Protein AF-A0A0E4GUT6-F1 (afdb_monomer_lite)

Secondary structure (DSSP, 8-state):
----S-HHHHHHHHHTTT-------PPPP-SSS-TTTT-PPEEEEEE-TTS-EEEEEEESSTT----HHHHHHHHHHHHHH--

Sequence (83 aa):
MTHTGTIAELVPALDERGVALIAVSPRRPDGSMSSVEVMPMSTVVVLDNAGVIRWIDVHPNYATRSEVPDILAAVDAMQRTDV

Foldseek 3Di:
DDQDDDPVVLCVLCVVVVHDDDDDDDDDPPPPDDPVVDDDWAKDFDADPVRDTQDIDTHPPNVDYDHSVVNSVSSVVRVVVVD

pLDDT: mean 82.8, std 14.71, range [49.06, 98.0]

Organism: Mycobacterium lentiflavum (NCBI:txid141349)

InterPro domains:
  IPR036249 Thioredoxin-like superfamily [SSF52833] (2-82)

Radius of gyration: 14.92 Å; chains: 1; bounding box: 32×34×36 Å

Structure (mmCIF, N/CA/C/O backbone):
data_AF-A0A0E4GUT6-F1
#
_entry.id   AF-A0A0E4GUT6-F1
#
loop_
_atom_site.group_PDB
_atom_site.id
_atom_site.type_symbol
_atom_site.label_atom_id
_atom_site.label_alt_id
_atom_site.label_comp_id
_atom_site.label_asym_id
_atom_site.label_entity_id
_atom_site.label_seq_id
_atom_site.pdbx_PDB_ins_code
_atom_site.Cartn_x
_atom_site.Cartn_y
_atom_site.Cartn_z
_atom_site.occupancy
_atom_site.B_iso_or_equiv
_atom_site.auth_seq_id
_atom_site.auth_comp_id
_atom_site.auth_asym_id
_atom_site.auth_atom_id
_atom_site.pdbx_PDB_model_num
ATOM 1 N N . MET A 1 1 ? 15.242 12.158 -8.569 1.00 49.06 1 MET A N 1
ATOM 2 C CA . MET A 1 1 ? 14.005 12.098 -7.771 1.00 49.06 1 MET A CA 1
ATOM 3 C C . MET A 1 1 ? 14.394 11.450 -6.458 1.00 49.06 1 MET A C 1
ATOM 5 O O . MET A 1 1 ? 14.974 10.374 -6.498 1.00 49.06 1 MET A O 1
ATOM 9 N N . THR A 1 2 ? 14.259 12.165 -5.346 1.00 49.91 2 THR A N 1
ATOM 10 C CA . THR A 1 2 ? 14.643 11.662 -4.021 1.00 49.91 2 THR A CA 1
ATOM 11 C C . THR A 1 2 ? 13.418 10.981 -3.428 1.00 49.91 2 THR A C 1
ATOM 13 O O . THR A 1 2 ? 12.493 11.684 -3.033 1.00 49.91 2 THR A O 1
ATOM 16 N N . HIS A 1 3 ? 13.392 9.647 -3.413 1.00 55.34 3 HIS A N 1
ATOM 17 C CA . HIS A 1 3 ? 12.383 8.884 -2.671 1.00 55.34 3 HIS A CA 1
ATOM 18 C C . HIS A 1 3 ? 12.458 9.278 -1.198 1.00 55.34 3 HIS A C 1
ATOM 20 O O . HIS A 1 3 ? 13.523 9.179 -0.581 1.00 55.34 3 HIS A O 1
ATOM 26 N N . THR A 1 4 ? 11.354 9.781 -0.656 1.00 55.88 4 THR A N 1
ATOM 27 C CA . THR A 1 4 ? 11.276 10.209 0.740 1.00 55.88 4 THR A CA 1
ATOM 28 C C . THR A 1 4 ? 10.691 9.060 1.547 1.00 55.88 4 THR A C 1
ATOM 30 O O . THR A 1 4 ? 9.489 8.809 1.529 1.00 55.88 4 THR A O 1
ATOM 33 N N . GLY A 1 5 ? 11.578 8.351 2.241 1.00 60.69 5 GLY A N 1
ATOM 34 C CA . GLY A 1 5 ? 11.238 7.251 3.133 1.00 60.69 5 GLY A CA 1
ATOM 35 C C . GLY A 1 5 ? 11.465 5.866 2.533 1.00 60.69 5 GLY A C 1
ATOM 36 O O . GLY A 1 5 ? 11.404 5.637 1.323 1.00 60.69 5 GLY A O 1
ATOM 37 N N . THR A 1 6 ? 11.798 4.922 3.404 1.00 73.56 6 THR A N 1
ATOM 38 C CA . THR A 1 6 ? 12.043 3.521 3.050 1.00 73.56 6 THR A CA 1
ATOM 39 C C . THR A 1 6 ? 10.845 2.646 3.415 1.00 73.56 6 THR A C 1
ATOM 41 O O . THR A 1 6 ? 10.077 2.968 4.314 1.00 73.56 6 THR A O 1
ATOM 44 N N . ILE A 1 7 ? 10.711 1.469 2.788 1.00 69.31 7 ILE A N 1
ATOM 45 C CA . ILE A 1 7 ? 9.699 0.471 3.201 1.00 69.31 7 ILE A CA 1
ATOM 46 C C . ILE A 1 7 ? 9.828 0.121 4.696 1.00 69.31 7 ILE A C 1
ATOM 48 O O . ILE A 1 7 ? 8.836 -0.221 5.331 1.00 69.31 7 ILE A O 1
ATOM 52 N N . ALA A 1 8 ? 11.025 0.238 5.282 1.00 73.62 8 ALA A N 1
ATOM 53 C CA . ALA A 1 8 ? 11.230 -0.003 6.707 1.00 73.62 8 ALA A CA 1
ATOM 54 C C . ALA A 1 8 ? 10.435 0.967 7.603 1.00 73.62 8 ALA A C 1
ATOM 56 O O . ALA A 1 8 ? 10.062 0.593 8.710 1.00 73.62 8 ALA A O 1
ATOM 57 N N . GLU A 1 9 ? 10.127 2.172 7.123 1.00 83.50 9 GLU A N 1
ATOM 58 C CA . GLU A 1 9 ? 9.326 3.164 7.852 1.00 83.50 9 GLU A CA 1
ATOM 59 C C . GLU A 1 9 ? 7.820 2.882 7.772 1.00 83.50 9 GLU A C 1
ATOM 61 O O . GLU A 1 9 ? 7.073 3.301 8.653 1.00 83.50 9 GLU A O 1
ATOM 66 N N . LEU A 1 10 ? 7.363 2.131 6.761 1.00 88.56 10 LEU A N 1
ATOM 67 C CA . LEU A 1 10 ? 5.947 1.769 6.628 1.00 88.56 10 LEU A CA 1
ATOM 68 C C . LEU A 1 10 ? 5.489 0.822 7.732 1.00 88.56 10 LEU A C 1
ATOM 70 O O . LEU A 1 10 ? 4.357 0.929 8.184 1.00 88.56 10 LEU A O 1
ATOM 74 N N . VAL A 1 11 ? 6.347 -0.105 8.161 1.00 90.81 11 VAL A N 1
ATOM 75 C CA . VAL A 1 11 ? 5.974 -1.134 9.142 1.00 90.81 11 VAL A CA 1
ATOM 76 C C . VAL A 1 11 ? 5.426 -0.527 10.440 1.00 90.81 11 VAL A C 1
ATOM 78 O O . VAL A 1 11 ? 4.282 -0.833 10.768 1.00 90.81 11 VAL A O 1
ATOM 81 N N . PRO A 1 12 ? 6.156 0.347 11.162 1.00 93.06 12 PRO A N 1
ATOM 82 C CA . PRO A 1 12 ? 5.623 0.942 12.387 1.00 93.06 12 PRO A CA 1
ATOM 83 C C . PRO A 1 12 ? 4.403 1.837 12.124 1.00 93.06 12 PRO A C 1
ATOM 85 O O . PRO A 1 12 ? 3.437 1.788 12.878 1.00 93.06 12 PRO A O 1
ATOM 88 N N . ALA A 1 13 ? 4.394 2.604 11.029 1.00 93.81 13 ALA A N 1
ATOM 89 C CA . ALA A 1 13 ? 3.290 3.512 10.718 1.00 93.81 13 ALA A CA 1
ATOM 90 C C . ALA A 1 13 ? 1.971 2.782 10.398 1.00 93.81 13 ALA A C 1
ATOM 92 O O . ALA A 1 13 ? 0.888 3.293 10.694 1.00 93.81 13 ALA A O 1
ATOM 93 N N . LEU A 1 14 ? 2.045 1.604 9.775 1.00 94.44 14 LEU A N 1
ATOM 94 C CA . LEU A 1 14 ? 0.879 0.764 9.496 1.00 94.44 14 LEU A CA 1
ATOM 95 C C . LEU A 1 14 ? 0.414 0.003 10.745 1.00 94.44 14 LEU A C 1
ATOM 97 O O . LEU A 1 14 ? -0.793 -0.135 10.946 1.00 94.44 14 LEU A O 1
ATOM 101 N N . ASP A 1 15 ? 1.340 -0.416 11.612 1.00 94.88 15 ASP A N 1
ATOM 102 C CA . ASP A 1 15 ? 1.023 -1.079 12.885 1.00 94.88 15 ASP A CA 1
ATOM 103 C C . ASP A 1 15 ? 0.216 -0.162 13.819 1.00 94.88 15 ASP A C 1
ATOM 105 O O . ASP A 1 15 ? -0.828 -0.556 14.334 1.00 94.88 15 ASP A O 1
ATOM 109 N N . GLU A 1 16 ? 0.602 1.116 13.920 1.00 95.62 16 GLU A N 1
ATOM 110 C CA . GLU A 1 16 ? -0.154 2.146 14.655 1.00 95.62 16 GLU A CA 1
ATOM 111 C C . GLU A 1 16 ? -1.603 2.311 14.159 1.00 95.62 16 GLU A C 1
ATOM 113 O O . GLU A 1 16 ? -2.480 2.736 14.912 1.00 95.62 16 GLU A O 1
ATOM 118 N N . ARG A 1 17 ? -1.867 1.964 12.894 1.00 94.69 17 ARG A N 1
ATOM 119 C CA . ARG A 1 17 ? -3.188 2.034 12.250 1.00 94.69 17 ARG A CA 1
ATOM 120 C C . ARG A 1 17 ? -3.949 0.710 12.296 1.00 94.69 17 ARG A C 1
ATOM 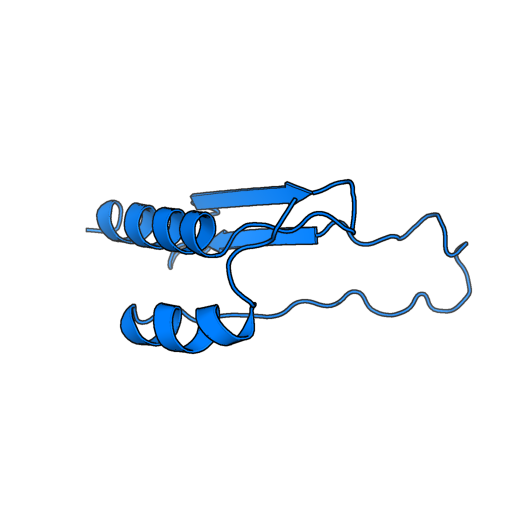122 O O . ARG A 1 17 ? -5.070 0.652 11.791 1.00 94.69 17 ARG A O 1
ATOM 129 N N . GLY A 1 18 ? -3.357 -0.350 12.848 1.00 95.75 18 GLY A N 1
ATOM 130 C CA . GLY A 1 18 ? -3.925 -1.698 12.831 1.00 95.75 18 GLY A CA 1
ATOM 131 C C . GLY A 1 18 ? -4.000 -2.316 11.430 1.00 95.75 18 GLY A C 1
ATOM 132 O O . GLY A 1 18 ? -4.881 -3.134 11.171 1.00 95.75 18 GLY A O 1
ATOM 133 N N . VAL A 1 19 ? -3.112 -1.916 10.512 1.00 95.69 19 VAL A N 1
ATOM 134 C CA . VAL A 1 19 ? -3.074 -2.393 9.120 1.00 95.69 19 VAL A CA 1
ATOM 135 C C . VAL A 1 19 ? -1.857 -3.289 8.9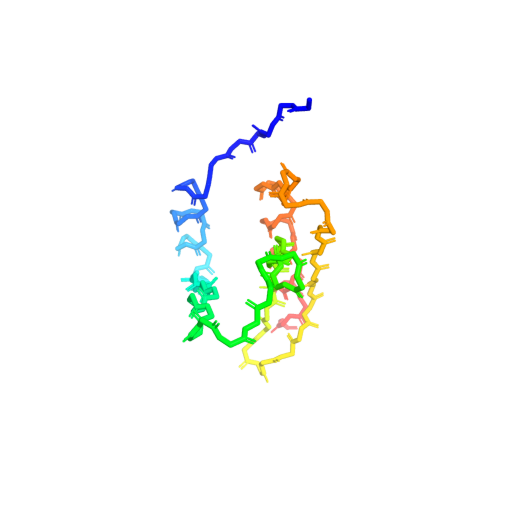04 1.00 95.69 19 VAL A C 1
ATOM 137 O O . VAL A 1 19 ? -0.731 -2.930 9.235 1.00 95.69 19 VAL A O 1
ATOM 140 N N . ALA A 1 20 ? -2.068 -4.461 8.306 1.00 93.44 20 ALA A N 1
ATOM 141 C CA . ALA A 1 20 ? -0.987 -5.394 8.001 1.00 93.44 20 ALA A CA 1
ATOM 142 C C . ALA A 1 20 ? -0.287 -5.052 6.674 1.00 93.44 20 ALA A C 1
ATOM 144 O O . ALA A 1 20 ? -0.942 -4.780 5.668 1.00 93.44 20 ALA A O 1
ATOM 145 N N . LEU A 1 21 ? 1.046 -5.153 6.647 1.00 93.19 21 LEU A N 1
ATOM 146 C CA . LEU A 1 21 ? 1.845 -5.076 5.421 1.00 93.19 21 LEU A CA 1
ATOM 147 C C . LEU A 1 21 ? 2.204 -6.480 4.923 1.00 93.19 21 LEU A C 1
ATOM 149 O O . LEU A 1 21 ? 2.816 -7.266 5.646 1.00 93.19 21 LEU A O 1
ATOM 153 N N . ILE A 1 22 ? 1.890 -6.770 3.659 1.00 92.00 22 ILE A N 1
ATOM 154 C CA . ILE A 1 22 ? 2.250 -8.028 2.995 1.00 92.00 22 ILE A CA 1
ATOM 155 C C . ILE A 1 22 ? 3.193 -7.724 1.831 1.00 92.00 22 ILE A C 1
ATOM 157 O O . ILE A 1 22 ? 2.825 -7.036 0.881 1.00 92.00 22 ILE A O 1
ATOM 161 N N . ALA A 1 23 ? 4.410 -8.266 1.885 1.00 88.75 23 ALA A N 1
ATOM 162 C CA . ALA A 1 23 ? 5.369 -8.166 0.789 1.00 88.75 23 ALA A CA 1
ATOM 163 C C . ALA A 1 23 ? 5.196 -9.340 -0.188 1.00 88.75 23 ALA A C 1
ATOM 165 O O . ALA A 1 23 ? 5.347 -10.501 0.194 1.00 88.75 23 ALA A O 1
ATOM 166 N N . VAL A 1 24 ? 4.925 -9.035 -1.460 1.00 86.56 24 VAL A N 1
ATOM 167 C CA . VAL A 1 24 ? 4.820 -10.025 -2.542 1.00 86.56 24 VAL A CA 1
ATOM 168 C C . VAL A 1 24 ? 6.032 -9.893 -3.456 1.00 86.56 24 VAL A C 1
ATOM 170 O O . VAL A 1 24 ? 6.298 -8.819 -3.991 1.00 86.56 24 VAL A O 1
ATOM 173 N N . SER A 1 25 ? 6.775 -10.984 -3.645 1.00 77.50 25 SER A N 1
ATOM 174 C CA . SER A 1 25 ? 7.898 -11.039 -4.582 1.00 77.50 25 SER A CA 1
ATOM 175 C C . SER A 1 25 ? 7.599 -12.006 -5.728 1.00 77.50 25 SER A C 1
ATOM 177 O O . SER A 1 25 ? 7.048 -13.089 -5.499 1.00 77.50 25 SER A O 1
ATOM 179 N N . PRO A 1 26 ? 7.946 -11.650 -6.978 1.00 71.62 26 PRO A N 1
ATOM 180 C CA . PRO A 1 26 ? 7.856 -12.594 -8.077 1.00 71.62 26 PRO A CA 1
ATOM 181 C C . PRO A 1 26 ? 8.814 -13.756 -7.825 1.00 71.62 26 PRO A C 1
ATOM 183 O O . PRO A 1 26 ? 9.962 -13.584 -7.405 1.00 71.62 26 PRO A O 1
ATOM 186 N N . ARG A 1 27 ? 8.346 -14.965 -8.128 1.00 69.06 27 ARG A N 1
ATOM 187 C CA . ARG A 1 27 ? 9.215 -16.135 -8.178 1.00 69.06 27 ARG A CA 1
ATOM 188 C C . ARG A 1 27 ? 10.136 -15.990 -9.390 1.00 69.06 27 ARG A C 1
ATOM 190 O O . ARG A 1 27 ? 9.677 -15.622 -10.468 1.00 69.06 27 ARG A O 1
ATOM 197 N N . ARG A 1 28 ? 11.428 -16.292 -9.220 1.00 66.69 28 ARG A N 1
ATOM 198 C CA . ARG A 1 28 ? 12.371 -16.380 -10.346 1.00 66.69 28 ARG A CA 1
ATOM 199 C C . ARG A 1 28 ? 11.762 -17.303 -11.423 1.00 66.69 28 ARG A C 1
ATOM 201 O O . ARG A 1 28 ? 11.310 -18.387 -11.044 1.00 66.69 28 ARG A O 1
ATOM 208 N N . PRO A 1 29 ? 11.753 -16.909 -12.711 1.00 64.81 29 PRO A N 1
ATOM 209 C CA . PRO A 1 29 ? 11.317 -17.792 -13.787 1.00 64.81 29 PRO A CA 1
ATOM 210 C C . PRO A 1 29 ? 12.085 -19.116 -13.729 1.00 64.81 29 PRO A C 1
ATOM 212 O O . PRO A 1 29 ? 13.273 -19.129 -13.402 1.00 64.81 29 PRO A O 1
ATOM 215 N N . ASP A 1 30 ? 11.432 -20.223 -14.064 1.00 71.19 30 ASP A N 1
ATOM 216 C CA . ASP A 1 30 ? 12.007 -21.579 -14.064 1.00 71.19 30 ASP A CA 1
ATOM 217 C C . ASP A 1 30 ? 13.062 -21.821 -15.167 1.00 71.19 30 ASP A C 1
ATOM 219 O O . ASP A 1 30 ? 13.496 -22.948 -15.391 1.00 71.19 30 ASP A O 1
ATOM 223 N N . GLY A 1 31 ? 13.502 -20.755 -15.839 1.00 63.09 31 GLY A N 1
ATOM 224 C CA . GLY A 1 31 ? 14.484 -20.776 -16.919 1.00 63.09 31 GLY A CA 1
ATOM 225 C C . GLY A 1 31 ? 13.882 -20.911 -18.319 1.00 63.09 31 GLY A C 1
ATOM 226 O O . GLY A 1 31 ? 14.632 -20.802 -19.284 1.00 63.09 31 GLY A O 1
ATOM 227 N N . SER A 1 32 ? 12.563 -21.103 -18.453 1.00 64.50 32 SER A N 1
ATOM 228 C CA . SER A 1 32 ? 11.895 -21.254 -19.758 1.00 64.50 32 SER A CA 1
ATOM 229 C C . SER A 1 32 ? 11.543 -19.933 -20.463 1.00 64.50 32 SER A C 1
ATOM 231 O O . SER A 1 32 ? 11.265 -19.939 -21.661 1.00 64.50 32 SER A O 1
ATOM 233 N N . MET A 1 33 ? 11.584 -18.801 -19.750 1.00 58.59 33 MET A N 1
ATOM 234 C CA . MET A 1 33 ? 11.243 -17.472 -20.277 1.00 58.59 33 MET A CA 1
ATOM 235 C C . MET A 1 33 ? 12.453 -16.535 -20.314 1.00 58.59 33 MET A C 1
ATOM 237 O O . MET A 1 33 ? 13.325 -16.585 -19.444 1.00 58.59 33 MET A O 1
ATOM 241 N N . SER A 1 34 ? 12.490 -15.641 -21.306 1.00 57.91 34 SER A N 1
ATOM 242 C CA . SER A 1 34 ? 13.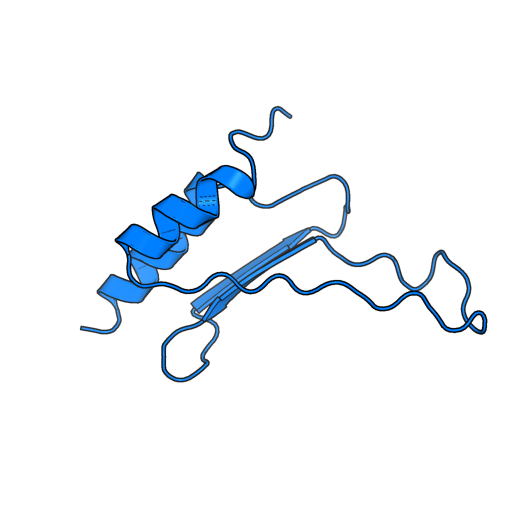520 -14.607 -21.405 1.00 57.91 34 SER A CA 1
ATOM 243 C C . SER A 1 34 ? 13.397 -13.599 -20.245 1.00 57.91 34 SER A C 1
ATOM 245 O O . SER A 1 34 ? 12.300 -13.172 -19.893 1.00 57.91 34 SER A O 1
ATOM 247 N N . SER A 1 35 ? 14.516 -13.182 -19.635 1.00 56.00 35 SER A N 1
ATOM 248 C CA . SER A 1 35 ? 14.530 -12.272 -18.466 1.00 56.00 35 SER A CA 1
ATOM 249 C C . SER A 1 35 ? 13.921 -10.880 -18.712 1.00 56.00 35 SER A C 1
ATOM 251 O O . SER A 1 35 ? 13.760 -10.114 -17.765 1.00 56.00 35 SER A O 1
ATOM 253 N N . VAL A 1 36 ? 13.609 -10.531 -19.964 1.00 53.25 36 VAL A N 1
ATOM 254 C CA . VAL A 1 36 ? 13.031 -9.235 -20.361 1.00 53.25 36 VAL A CA 1
ATOM 255 C C . VAL A 1 36 ? 11.495 -9.273 -20.353 1.00 53.25 36 VAL A C 1
ATOM 257 O O . VAL A 1 36 ? 10.863 -8.239 -20.170 1.00 53.25 36 VAL A O 1
ATOM 260 N N . GLU A 1 37 ? 10.882 -10.454 -20.475 1.00 55.34 37 GLU A N 1
ATOM 261 C CA . GLU A 1 37 ? 9.419 -10.622 -20.519 1.00 55.34 37 GLU A CA 1
ATOM 262 C C . GLU A 1 37 ? 8.733 -10.566 -19.144 1.00 55.34 37 GLU A C 1
ATOM 264 O O . GLU A 1 37 ? 7.515 -10.434 -19.076 1.00 55.34 37 GLU A O 1
ATOM 269 N N . VAL A 1 38 ? 9.487 -10.643 -18.040 1.00 59.03 38 VAL A N 1
ATOM 270 C CA . VAL A 1 38 ? 8.929 -10.740 -16.676 1.00 59.03 38 VAL A CA 1
ATOM 271 C C . VAL A 1 38 ? 9.636 -9.779 -15.716 1.00 59.03 38 VAL A C 1
ATOM 273 O O . VAL A 1 38 ? 10.070 -10.170 -14.632 1.00 59.03 38 VAL A O 1
ATOM 276 N N . MET A 1 39 ? 9.795 -8.507 -16.098 1.00 63.62 39 MET A N 1
ATOM 277 C CA . MET A 1 39 ? 10.198 -7.506 -15.108 1.00 63.62 39 MET A CA 1
ATOM 278 C C . MET A 1 39 ? 8.971 -7.151 -14.254 1.00 63.62 39 MET A C 1
ATOM 280 O O . MET A 1 39 ? 7.997 -6.625 -14.797 1.00 63.62 39 MET A O 1
ATOM 284 N N . PRO A 1 40 ? 8.968 -7.445 -12.942 1.00 68.94 40 PRO A N 1
ATOM 285 C CA . PRO A 1 40 ? 7.854 -7.075 -12.081 1.00 68.94 40 PRO A CA 1
ATOM 286 C C . PRO A 1 40 ? 7.689 -5.555 -12.067 1.00 68.94 40 PRO A C 1
ATOM 288 O O . PRO A 1 40 ? 8.648 -4.816 -11.830 1.00 68.94 40 PRO A O 1
ATOM 291 N N . MET A 1 41 ? 6.463 -5.091 -12.289 1.00 83.19 41 MET A N 1
ATOM 292 C CA . MET A 1 41 ? 6.116 -3.699 -12.022 1.00 83.19 41 MET A CA 1
ATOM 293 C C . MET A 1 41 ? 6.150 -3.473 -10.510 1.00 83.19 41 MET A C 1
ATOM 295 O O . MET A 1 41 ? 5.695 -4.324 -9.741 1.00 83.19 41 MET A O 1
ATOM 299 N N . SER A 1 42 ? 6.700 -2.338 -10.068 1.00 86.44 42 SER A N 1
ATOM 300 C CA . SER A 1 42 ? 6.562 -1.954 -8.662 1.00 86.44 42 SER A CA 1
ATOM 301 C C . SER A 1 42 ? 5.101 -1.575 -8.437 1.00 86.44 42 SER A C 1
ATOM 303 O O . SER A 1 42 ? 4.540 -0.780 -9.191 1.00 86.44 42 SER A O 1
ATOM 305 N N . THR A 1 43 ? 4.445 -2.211 -7.471 1.00 90.50 43 THR A N 1
ATOM 306 C CA . THR A 1 43 ? 3.011 -2.026 -7.234 1.00 90.50 43 THR A CA 1
ATOM 307 C C . THR A 1 43 ? 2.720 -2.034 -5.746 1.00 90.50 43 THR A C 1
ATOM 309 O O . THR A 1 43 ? 3.220 -2.897 -5.022 1.00 90.50 43 THR A O 1
ATOM 312 N N . VAL A 1 44 ? 1.886 -1.093 -5.309 1.00 93.88 44 VAL A N 1
ATOM 313 C CA . VAL A 1 44 ? 1.294 -1.074 -3.970 1.00 93.88 44 VAL A CA 1
ATOM 314 C C . VAL A 1 44 ? -0.221 -1.104 -4.117 1.00 93.88 44 VAL A C 1
ATOM 316 O O . VAL A 1 44 ? -0.791 -0.384 -4.935 1.00 93.88 44 VAL A O 1
ATOM 319 N N . VAL A 1 45 ? -0.868 -1.958 -3.327 1.00 96.12 45 VAL A N 1
ATOM 320 C CA . VAL A 1 45 ? -2.324 -2.117 -3.299 1.00 96.12 45 VAL A CA 1
ATOM 321 C C . VAL A 1 45 ? -2.796 -1.920 -1.865 1.00 96.12 45 VAL A C 1
ATOM 323 O O . VAL A 1 45 ? -2.256 -2.542 -0.952 1.00 96.12 45 VAL A O 1
ATOM 326 N N . VAL A 1 46 ? -3.812 -1.080 -1.676 1.00 96.88 46 VAL A N 1
ATOM 327 C CA . VAL A 1 46 ? -4.518 -0.905 -0.401 1.00 96.88 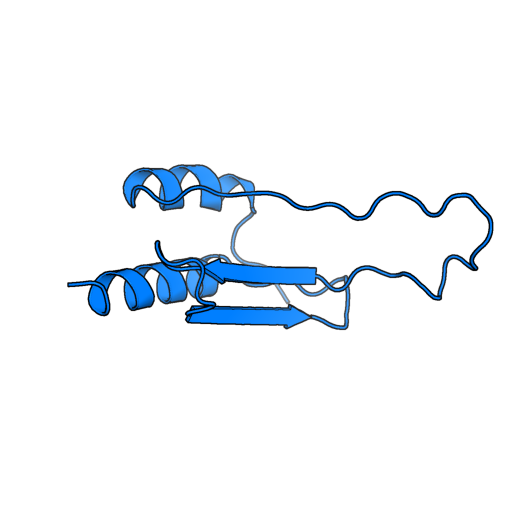46 VAL A CA 1
ATOM 328 C C . VAL A 1 46 ? -5.890 -1.562 -0.523 1.00 96.88 46 VAL A C 1
ATOM 330 O O . VAL A 1 46 ? -6.668 -1.241 -1.429 1.00 96.88 46 VAL A O 1
ATOM 333 N N . LEU A 1 47 ? -6.160 -2.503 0.379 1.00 96.50 47 LEU A N 1
ATOM 334 C CA . LEU A 1 47 ? -7.367 -3.325 0.424 1.00 96.50 47 LEU A CA 1
ATOM 335 C C . LEU A 1 47 ? -8.134 -3.045 1.718 1.00 96.50 47 LEU A C 1
ATOM 337 O O . LEU A 1 47 ? -7.508 -2.941 2.774 1.00 96.50 47 LEU A O 1
ATOM 341 N N . ASP A 1 48 ? -9.462 -2.987 1.639 1.00 95.25 48 ASP A N 1
ATOM 342 C CA . ASP A 1 48 ? -10.323 -2.971 2.828 1.00 95.25 48 ASP A CA 1
ATOM 343 C C . ASP A 1 48 ? -10.506 -4.378 3.437 1.00 95.25 48 ASP A C 1
ATOM 345 O O . ASP A 1 48 ? -9.988 -5.382 2.933 1.00 95.25 48 ASP A O 1
ATOM 349 N N . ASN A 1 49 ? -11.274 -4.469 4.530 1.00 92.06 49 ASN A N 1
ATOM 350 C CA . ASN A 1 49 ? -11.538 -5.742 5.215 1.00 92.06 49 ASN A CA 1
ATOM 351 C C . ASN A 1 49 ? -12.373 -6.743 4.389 1.00 92.06 49 ASN A C 1
ATOM 353 O O . ASN A 1 49 ? -12.353 -7.940 4.681 1.00 92.06 49 ASN A O 1
ATOM 357 N N . ALA A 1 50 ? -13.078 -6.269 3.360 1.00 94.00 50 ALA A N 1
ATOM 358 C CA . ALA A 1 50 ? -13.861 -7.084 2.442 1.00 94.00 50 ALA A CA 1
ATOM 359 C C . ALA A 1 50 ? -13.016 -7.565 1.249 1.00 94.00 50 ALA A C 1
ATOM 361 O O . ALA A 1 50 ? -13.519 -8.284 0.383 1.00 94.00 50 ALA A O 1
ATOM 362 N N . GLY A 1 51 ? -11.732 -7.191 1.200 1.00 93.12 51 GLY A N 1
ATOM 363 C CA . GLY A 1 51 ? -10.817 -7.524 0.116 1.00 93.12 51 GLY A CA 1
ATOM 364 C C . GLY A 1 51 ? -11.013 -6.664 -1.134 1.00 93.12 51 GLY A C 1
ATOM 365 O O . GLY A 1 51 ? -10.558 -7.049 -2.212 1.00 93.12 51 GLY A O 1
ATOM 366 N N . VAL A 1 52 ? -11.686 -5.515 -1.027 1.00 95.50 52 VAL A N 1
ATOM 367 C CA . VAL A 1 52 ? -11.885 -4.584 -2.142 1.00 95.50 52 VAL A CA 1
ATOM 368 C C . VAL A 1 52 ? -10.681 -3.655 -2.254 1.00 95.50 52 VAL A C 1
ATOM 370 O O . VAL A 1 52 ? -10.242 -3.054 -1.275 1.00 95.50 52 VAL A O 1
ATOM 373 N N . ILE A 1 53 ? -10.169 -3.488 -3.476 1.00 96.75 53 ILE A N 1
ATOM 374 C CA . ILE A 1 53 ? -9.122 -2.505 -3.776 1.00 96.75 53 ILE A CA 1
ATOM 375 C C . ILE A 1 53 ? -9.693 -1.100 -3.606 1.00 96.75 53 ILE A C 1
ATOM 377 O O . ILE A 1 53 ? -10.579 -0.684 -4.353 1.00 96.75 53 ILE A O 1
ATOM 381 N N . ARG A 1 54 ? -9.158 -0.363 -2.634 1.00 97.00 54 ARG A N 1
ATOM 382 C CA . ARG A 1 54 ? -9.497 1.044 -2.381 1.00 97.00 54 ARG A CA 1
ATOM 383 C C . ARG A 1 54 ? -8.536 1.998 -3.073 1.00 97.00 54 ARG A C 1
ATOM 385 O O . ARG A 1 54 ? -8.927 3.098 -3.449 1.00 97.00 54 ARG A O 1
ATOM 392 N N . TRP A 1 55 ? -7.294 1.564 -3.263 1.00 98.00 55 TRP A N 1
ATOM 393 C CA . TRP A 1 55 ? -6.270 2.327 -3.960 1.00 98.00 55 TRP A CA 1
ATOM 394 C C . TRP A 1 55 ? -5.201 1.394 -4.529 1.00 98.00 55 TRP A C 1
ATOM 396 O O . TRP A 1 55 ? -4.878 0.361 -3.936 1.00 98.00 55 TRP A O 1
ATOM 406 N N . ILE A 1 56 ? -4.664 1.759 -5.689 1.00 96.81 56 ILE A N 1
ATOM 407 C CA . ILE A 1 56 ? -3.571 1.051 -6.346 1.00 96.81 56 ILE A CA 1
ATOM 408 C C . ILE A 1 56 ? -2.654 2.060 -7.029 1.00 96.81 56 ILE A C 1
ATOM 410 O O . ILE A 1 56 ? -3.125 2.980 -7.697 1.00 96.81 56 ILE A O 1
ATOM 414 N N . ASP A 1 57 ? -1.352 1.848 -6.886 1.00 94.38 57 ASP A N 1
ATOM 415 C CA . ASP A 1 57 ? -0.318 2.593 -7.593 1.00 94.38 57 ASP A CA 1
ATOM 416 C C . ASP A 1 57 ? 0.640 1.616 -8.278 1.00 94.38 57 ASP A C 1
ATOM 418 O O . ASP A 1 57 ? 1.131 0.668 -7.658 1.00 94.38 57 ASP A O 1
ATOM 422 N N . VAL A 1 58 ? 0.850 1.815 -9.581 1.00 92.19 58 VAL A N 1
ATOM 423 C CA . VAL A 1 58 ? 1.585 0.904 -10.468 1.00 92.19 58 VAL A CA 1
ATOM 424 C C . VAL A 1 58 ? 2.642 1.690 -11.222 1.00 92.19 58 VAL A C 1
ATOM 426 O O . VAL A 1 58 ? 2.331 2.615 -11.971 1.00 92.19 58 VAL A O 1
ATOM 429 N N . HIS A 1 59 ? 3.890 1.249 -11.105 1.00 88.88 59 HIS A N 1
ATOM 430 C CA . HIS A 1 59 ? 5.029 1.843 -11.793 1.00 88.88 59 HIS A CA 1
ATOM 431 C C . HIS A 1 59 ? 5.565 0.896 -12.873 1.00 88.88 59 HIS A C 1
ATOM 433 O O . HIS A 1 59 ? 6.181 -0.123 -12.541 1.00 88.88 59 HIS A O 1
ATOM 439 N N . PRO A 1 60 ? 5.399 1.231 -14.170 1.00 84.44 60 PRO A N 1
ATOM 440 C CA . PRO A 1 60 ? 6.000 0.471 -15.271 1.00 84.44 60 PRO A CA 1
ATOM 441 C C . PRO A 1 60 ? 7.533 0.515 -15.264 1.00 84.44 60 PRO A C 1
ATOM 443 O O . PRO A 1 60 ? 8.194 -0.413 -15.723 1.00 84.44 60 PRO A O 1
ATOM 446 N N . ASN A 1 61 ? 8.110 1.599 -14.739 1.00 83.00 61 ASN A N 1
ATOM 447 C CA . ASN A 1 61 ? 9.542 1.700 -14.495 1.00 83.00 61 ASN A CA 1
ATOM 448 C C . ASN A 1 61 ? 9.863 1.117 -13.113 1.00 83.00 61 ASN A C 1
ATOM 450 O O . ASN A 1 61 ? 9.531 1.729 -12.103 1.00 83.00 61 ASN A O 1
ATOM 454 N N . TYR A 1 62 ? 10.559 -0.023 -13.067 1.00 72.31 62 TYR A N 1
ATOM 455 C CA . TYR A 1 62 ? 10.923 -0.714 -11.820 1.00 72.31 62 TYR A CA 1
ATOM 456 C C . TYR A 1 62 ? 11.809 0.118 -10.870 1.00 72.31 62 TYR A C 1
ATOM 458 O O . TYR A 1 62 ? 11.934 -0.212 -9.689 1.00 72.31 62 TYR A O 1
ATOM 466 N N . ALA A 1 63 ? 12.462 1.167 -11.382 1.00 78.44 63 ALA A N 1
ATOM 467 C CA . ALA A 1 63 ? 13.252 2.096 -10.580 1.00 78.44 63 ALA A CA 1
ATOM 468 C C . ALA A 1 63 ? 12.390 3.166 -9.887 1.00 78.44 63 ALA A C 1
ATOM 470 O O . ALA A 1 63 ? 12.871 3.836 -8.974 1.00 78.44 63 ALA A O 1
ATOM 471 N N . THR A 1 64 ? 11.133 3.324 -10.303 1.00 84.31 64 THR A N 1
ATOM 4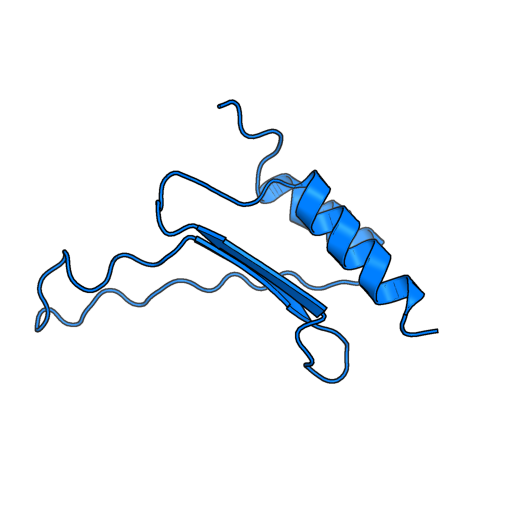72 C CA . THR A 1 64 ? 10.155 4.172 -9.624 1.00 84.31 64 THR A CA 1
ATOM 473 C C . THR A 1 64 ? 9.399 3.340 -8.591 1.00 84.31 64 THR A C 1
ATOM 475 O O . THR A 1 64 ? 9.131 2.155 -8.791 1.00 84.31 64 THR A O 1
ATOM 478 N N . ARG A 1 65 ? 9.086 3.962 -7.458 1.00 84.00 65 ARG A N 1
ATOM 479 C CA . ARG A 1 65 ? 8.345 3.365 -6.346 1.00 84.00 65 ARG A CA 1
ATOM 480 C C . ARG A 1 65 ? 7.287 4.349 -5.877 1.00 84.00 65 ARG A C 1
ATOM 482 O O . ARG A 1 65 ? 7.491 5.553 -6.015 1.00 84.00 65 ARG A O 1
ATOM 489 N N . SER A 1 66 ? 6.227 3.817 -5.284 1.00 91.19 66 SER A N 1
ATOM 490 C CA . SER A 1 66 ? 5.262 4.590 -4.507 1.00 91.19 66 SER A CA 1
ATOM 491 C C . SER A 1 66 ? 5.954 5.267 -3.325 1.00 91.19 66 SER A C 1
ATOM 493 O O . SER A 1 66 ? 6.804 4.656 -2.667 1.00 91.19 66 SER A O 1
ATOM 495 N N . GLU A 1 67 ? 5.586 6.513 -3.046 1.00 90.62 67 GLU A N 1
ATOM 496 C CA . GLU A 1 67 ? 6.116 7.263 -1.910 1.00 90.62 67 GLU A CA 1
ATOM 497 C C . GLU A 1 67 ? 5.358 6.899 -0.626 1.00 90.62 67 GLU A C 1
ATOM 499 O O . GLU A 1 67 ? 4.141 6.702 -0.631 1.00 90.62 67 GLU A O 1
ATOM 504 N N . VAL A 1 68 ? 6.073 6.829 0.501 1.00 91.88 68 VAL A N 1
ATOM 505 C CA . VAL A 1 68 ? 5.486 6.467 1.805 1.00 91.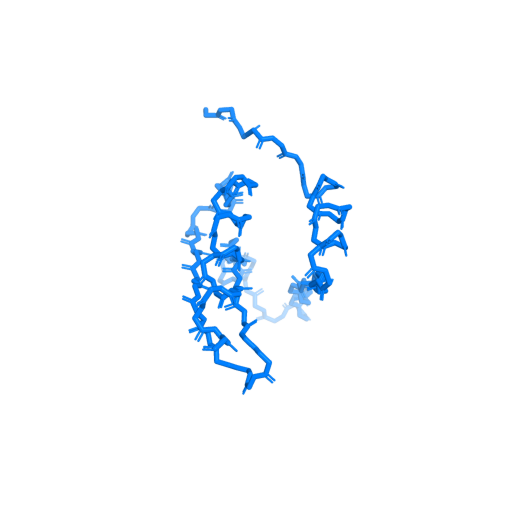88 68 VAL A CA 1
ATOM 506 C C . VAL A 1 68 ? 4.309 7.376 2.197 1.00 91.88 68 VAL A C 1
ATOM 508 O O . VAL A 1 68 ? 3.276 6.837 2.602 1.00 91.88 68 VAL A O 1
ATOM 511 N N . PRO A 1 69 ? 4.389 8.717 2.051 1.00 93.19 69 PRO A N 1
ATOM 512 C CA . PRO A 1 69 ? 3.268 9.596 2.381 1.00 93.19 69 PRO A CA 1
ATOM 513 C C . PRO A 1 69 ? 1.997 9.301 1.579 1.00 93.19 69 PRO A C 1
ATOM 515 O O . PRO A 1 69 ? 0.904 9.365 2.139 1.00 93.19 69 PRO A O 1
ATOM 518 N N . ASP A 1 70 ? 2.128 8.929 0.303 1.00 94.19 70 ASP A N 1
ATOM 519 C CA . ASP A 1 70 ? 0.981 8.637 -0.562 1.00 94.19 70 ASP A CA 1
ATOM 520 C C . ASP A 1 70 ? 0.284 7.341 -0.132 1.00 94.19 70 ASP A C 1
ATOM 522 O O . ASP A 1 70 ? -0.945 7.277 -0.068 1.00 94.19 70 ASP A O 1
ATOM 526 N N . ILE A 1 71 ? 1.070 6.326 0.244 1.00 94.44 71 ILE A N 1
ATOM 527 C CA . ILE A 1 71 ? 0.552 5.058 0.772 1.00 94.44 71 ILE A CA 1
ATOM 528 C C . ILE A 1 71 ? -0.217 5.299 2.077 1.00 94.44 71 ILE A C 1
ATOM 530 O O . ILE A 1 71 ? -1.337 4.811 2.234 1.00 94.44 71 ILE A O 1
ATOM 534 N N . LEU A 1 72 ? 0.355 6.068 3.010 1.00 95.12 72 LEU A N 1
ATOM 535 C CA . LEU A 1 72 ? -0.294 6.368 4.291 1.00 95.12 72 LEU A CA 1
ATOM 536 C C . LEU A 1 72 ? -1.572 7.194 4.100 1.00 95.12 72 LEU A C 1
ATOM 538 O O . LEU A 1 72 ? -2.588 6.894 4.724 1.00 95.12 72 LEU A O 1
ATOM 542 N N . ALA A 1 73 ? -1.562 8.165 3.185 1.00 96.00 73 ALA A N 1
ATOM 543 C CA . ALA A 1 73 ? -2.751 8.943 2.852 1.00 96.00 73 ALA A CA 1
ATOM 544 C C . ALA A 1 73 ? -3.880 8.069 2.275 1.00 96.00 73 ALA A C 1
ATOM 546 O O . ALA A 1 73 ? -5.051 8.280 2.602 1.00 96.00 73 ALA A O 1
ATOM 547 N N . ALA A 1 74 ? -3.549 7.072 1.448 1.00 97.00 74 ALA A N 1
ATOM 548 C CA . ALA A 1 74 ? -4.521 6.120 0.917 1.00 97.00 74 ALA A CA 1
ATOM 549 C C . ALA A 1 74 ? -5.134 5.234 2.017 1.00 97.00 74 ALA A C 1
ATOM 551 O O . ALA A 1 74 ? -6.349 5.018 2.026 1.00 97.00 74 ALA A O 1
ATOM 552 N N . VAL A 1 75 ? -4.324 4.767 2.973 1.00 96.75 75 VAL A N 1
ATOM 553 C CA . VAL A 1 75 ? -4.799 3.999 4.138 1.00 96.75 75 VAL A CA 1
ATOM 554 C C . VAL A 1 75 ? -5.728 4.841 5.014 1.00 96.75 75 VAL A C 1
ATOM 556 O O . VAL A 1 75 ? -6.840 4.409 5.321 1.00 96.75 75 VAL A O 1
ATOM 559 N N . ASP A 1 76 ? -5.321 6.066 5.349 1.00 96.62 76 ASP A N 1
ATOM 560 C CA . ASP A 1 76 ? -6.131 6.988 6.151 1.00 96.62 76 ASP A CA 1
ATOM 561 C C . ASP A 1 76 ? -7.452 7.330 5.435 1.00 96.62 76 ASP A C 1
ATOM 563 O O . ASP A 1 76 ? -8.491 7.543 6.064 1.00 96.62 76 ASP A O 1
ATOM 567 N N . ALA A 1 77 ? -7.447 7.372 4.099 1.00 95.88 77 ALA A N 1
ATOM 568 C CA . ALA A 1 77 ? -8.657 7.578 3.316 1.00 95.88 77 ALA A CA 1
ATOM 569 C C . ALA A 1 77 ? -9.622 6.392 3.359 1.00 95.88 77 ALA A C 1
ATOM 571 O O . ALA A 1 77 ? -10.821 6.613 3.526 1.00 95.88 77 ALA A O 1
ATOM 572 N N . MET A 1 78 ? -9.108 5.167 3.256 1.00 95.62 78 MET A N 1
ATOM 573 C CA . MET A 1 78 ? -9.901 3.944 3.367 1.00 95.62 78 MET A CA 1
ATOM 574 C C . MET A 1 78 ? -10.574 3.817 4.739 1.00 95.62 78 MET A C 1
ATOM 576 O O . MET A 1 78 ? -11.768 3.542 4.819 1.00 95.62 78 MET A O 1
ATOM 580 N N . GLN A 1 79 ? -9.845 4.069 5.828 1.00 92.69 79 GLN A N 1
ATOM 581 C CA . GLN A 1 79 ? -10.398 3.920 7.179 1.00 92.69 79 GLN A CA 1
ATOM 582 C C . GLN A 1 79 ? -11.542 4.904 7.468 1.00 92.69 79 GLN A C 1
ATOM 584 O O . GLN A 1 79 ? -12.447 4.595 8.237 1.00 92.69 79 GLN A O 1
ATOM 589 N N . ARG A 1 80 ? -11.551 6.073 6.816 1.00 91.06 80 ARG A N 1
ATOM 590 C CA . ARG A 1 80 ? -12.665 7.033 6.899 1.00 91.06 80 ARG A CA 1
ATOM 591 C C . ARG A 1 80 ? -13.915 6.598 6.137 1.00 91.06 80 ARG A C 1
ATOM 593 O O . ARG A 1 80 ? -14.974 7.161 6.388 1.00 91.06 80 ARG A O 1
ATOM 600 N N . THR A 1 81 ? -13.793 5.696 5.164 1.00 82.62 81 THR A N 1
ATOM 601 C CA . THR A 1 81 ? -14.933 5.201 4.372 1.00 82.62 81 THR A CA 1
ATOM 602 C C . THR A 1 81 ? -15.562 3.937 4.944 1.00 82.62 81 THR A C 1
ATOM 604 O O . THR A 1 81 ? -16.673 3.600 4.551 1.00 82.62 81 THR A O 1
ATOM 607 N N . ASP A 1 82 ? -14.869 3.259 5.858 1.00 73.12 82 ASP A N 1
ATOM 608 C CA . ASP A 1 82 ? -15.310 1.994 6.452 1.00 73.12 82 ASP A CA 1
ATOM 609 C C . ASP A 1 82 ? -16.058 2.183 7.798 1.00 73.12 82 ASP A C 1
ATOM 611 O O . ASP A 1 82 ? -16.329 1.199 8.490 1.00 73.12 82 ASP A O 1
ATOM 615 N N . VAL A 1 83 ? -16.395 3.430 8.170 1.00 57.44 83 VAL A N 1
ATOM 616 C CA . VAL A 1 83 ? -17.201 3.801 9.358 1.00 57.44 83 VAL A CA 1
ATOM 617 C C . VAL A 1 83 ? -18.675 4.034 9.046 1.00 57.44 83 VAL A C 1
ATOM 619 O O . VAL A 1 83 ? -18.987 4.531 7.940 1.00 57.44 83 VAL A O 1
#